Protein AF-A0AAE1ZC87-F1 (afdb_monomer)

Solvent-accessible surface area (backbone atoms only — not comparable to full-atom values): 6128 Å² total; per-residue (Å²): 134,83,78,67,66,85,54,99,59,59,55,63,61,56,45,51,54,54,42,52,54,53,46,54,61,50,59,74,46,58,69,41,21,34,40,33,26,32,67,77,54,45,67,61,46,55,80,63,52,54,74,68,58,43,41,76,61,33,34,78,50,76,45,70,63,60,88,67,92,84,84,75,78,62,90,80,48,70,33,80,43,78,51,72,70,101,42,70,75,54,52,53,41,52,52,58,60,70,76,102

Sequence (100 aa):
MIHVTEGPLNIDLLRESYQDELFNYIDAQPSPKVIYWEKDLLAHVSSVVNNSDLKNHGVMNSFLLQSTSDIYSPSSCKSVIFIISPKVSIVDSVQSFMVR

Nearest PDB structures (foldseek):
  4bx9-assembly1_A  TM=9.075E-01  e=3.836E-05  Homo sapiens
  4bx9-assembly2_B  TM=9.180E-01  e=4.386E-05  Homo sapiens
  4bx8-assembly1_A  TM=9.268E-01  e=6.133E-05  Homo sapiens
  4jc8-assembly2_B  TM=8.752E-01  e=5.602E-04  Thermochaetoides thermophila DSM 1495
  4jc8-assembly3_A  TM=8.743E-01  e=8.957E-04  Thermochaetoides thermophila DSM 1495

Radius of gyration: 15.47 Å; Cα contacts (8 Å, |Δi|>4): 101; chains: 1; bounding box: 39×28×44 Å

InterPro domains:
  IPR036045 Sec1-like superfamily [SSF56815] (11-96)
  IPR043154 Sec1-like, domain 1 [G3DSA:3.40.50.2060] (1-99)

pLDDT: mean 85.2, std 12.84, range [42.03, 97.69]

Structure (mmCIF, N/CA/C/O backbone):
data_AF-A0AAE1ZC87-F1
#
_entry.id   AF-A0AAE1ZC87-F1
#
loop_
_atom_site.group_PDB
_atom_site.id
_atom_site.type_symbol
_atom_site.label_atom_id
_atom_site.label_alt_id
_atom_site.label_comp_id
_atom_site.label_asym_id
_atom_site.label_entity_id
_atom_site.label_seq_id
_atom_site.pdbx_PDB_ins_code
_atom_site.Cartn_x
_atom_site.Cartn_y
_atom_site.Cartn_z
_atom_site.occupancy
_atom_site.B_iso_or_equiv
_atom_site.auth_seq_id
_atom_site.auth_comp_id
_atom_site.auth_asym_id
_atom_site.auth_atom_id
_atom_site.pdbx_PDB_model_num
ATOM 1 N N . MET A 1 1 ? 25.422 -5.922 -5.696 1.00 42.03 1 MET A N 1
ATOM 2 C CA . MET A 1 1 ? 24.589 -4.803 -6.173 1.00 42.03 1 MET A CA 1
ATOM 3 C C . MET A 1 1 ? 24.643 -4.861 -7.689 1.00 42.03 1 MET A C 1
ATOM 5 O O . MET A 1 1 ? 25.702 -4.615 -8.245 1.00 42.03 1 MET A O 1
ATOM 9 N N . ILE A 1 2 ? 23.598 -5.385 -8.331 1.00 44.19 2 ILE A N 1
ATOM 10 C CA . ILE A 1 2 ? 23.578 -5.554 -9.790 1.00 44.19 2 ILE A CA 1
ATOM 11 C C . ILE A 1 2 ? 23.261 -4.177 -10.374 1.00 44.19 2 ILE A C 1
ATOM 13 O O . ILE A 1 2 ? 22.223 -3.606 -10.051 1.00 44.19 2 ILE A O 1
ATOM 17 N N . HIS A 1 3 ? 24.179 -3.629 -11.164 1.00 50.88 3 HIS A N 1
ATOM 18 C CA . HIS A 1 3 ? 23.980 -2.395 -11.915 1.00 50.88 3 HIS A CA 1
ATOM 19 C C . HIS A 1 3 ? 23.025 -2.730 -13.076 1.00 50.88 3 HIS A C 1
ATOM 21 O O . HIS A 1 3 ? 23.447 -3.224 -14.115 1.00 50.88 3 HIS A O 1
ATOM 27 N N . VAL A 1 4 ? 21.710 -2.561 -12.887 1.00 54.56 4 VAL A N 1
ATOM 28 C CA . VAL A 1 4 ? 20.680 -2.895 -13.904 1.00 54.56 4 VAL A CA 1
ATOM 29 C C . VAL A 1 4 ? 20.546 -1.782 -14.966 1.00 54.56 4 VAL A C 1
ATOM 31 O O . VAL A 1 4 ? 19.528 -1.656 -15.633 1.00 54.56 4 VAL A O 1
ATOM 34 N N . THR A 1 5 ? 21.579 -0.957 -15.133 1.00 53.62 5 THR A N 1
ATOM 35 C CA . THR A 1 5 ? 21.604 0.209 -16.033 1.00 53.62 5 THR A CA 1
ATOM 36 C C . THR A 1 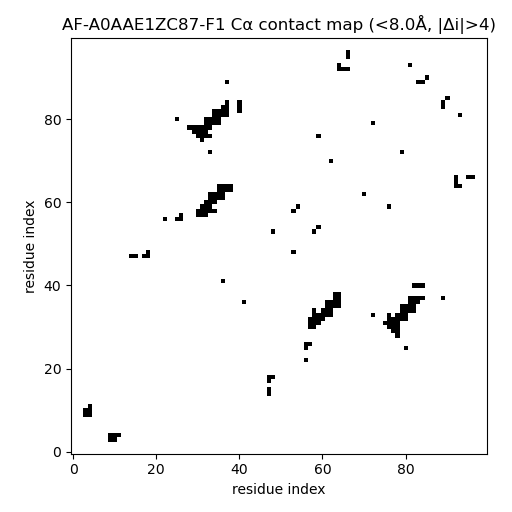5 ? 22.443 -0.000 -17.294 1.00 53.62 5 THR A C 1
ATOM 38 O O . THR A 1 5 ? 22.554 0.913 -18.102 1.00 53.62 5 THR A O 1
ATOM 41 N N . GLU A 1 6 ? 23.014 -1.189 -17.513 1.00 59.91 6 GLU A N 1
ATOM 42 C CA . GLU A 1 6 ? 23.888 -1.443 -18.674 1.00 59.91 6 GLU A CA 1
ATOM 43 C C . GLU A 1 6 ? 23.140 -1.913 -19.945 1.00 59.91 6 GLU A C 1
ATOM 45 O O . GLU A 1 6 ? 23.762 -2.155 -20.977 1.00 59.91 6 GLU A O 1
ATOM 50 N N . GLY A 1 7 ? 21.804 -2.020 -19.907 1.00 69.38 7 GLY A N 1
ATOM 51 C CA . GLY A 1 7 ? 20.961 -2.373 -21.060 1.00 69.38 7 GLY A CA 1
ATOM 52 C C . GLY A 1 7 ? 20.177 -1.184 -21.645 1.00 69.38 7 GLY A C 1
ATOM 53 O O . GLY A 1 7 ? 20.068 -0.142 -21.006 1.00 69.38 7 GLY A O 1
ATOM 54 N N . PRO A 1 8 ? 19.554 -1.327 -22.835 1.00 73.88 8 PRO A N 1
ATOM 55 C CA . PRO A 1 8 ? 18.758 -0.262 -23.467 1.00 73.88 8 PRO A CA 1
ATOM 56 C C . PRO A 1 8 ? 17.469 0.093 -22.702 1.00 73.88 8 PRO A C 1
ATOM 58 O O . PRO A 1 8 ? 16.812 1.080 -23.025 1.00 73.88 8 PRO A O 1
ATOM 61 N N . LEU A 1 9 ? 17.088 -0.718 -21.711 1.00 77.06 9 LEU A N 1
ATOM 62 C CA . LEU A 1 9 ? 15.919 -0.519 -20.867 1.00 77.06 9 LEU A CA 1
ATOM 63 C C . LEU A 1 9 ? 16.369 -0.054 -19.480 1.00 77.06 9 LEU A C 1
ATOM 65 O O . LEU A 1 9 ? 16.964 -0.828 -18.731 1.00 77.06 9 LEU A O 1
ATOM 69 N N . ASN A 1 10 ? 16.050 1.191 -19.128 1.00 81.94 10 ASN A N 1
ATOM 70 C CA . ASN A 1 10 ? 16.305 1.714 -17.792 1.00 81.94 10 ASN A CA 1
ATOM 71 C C . ASN A 1 10 ? 15.179 1.292 -16.831 1.00 81.94 10 ASN A C 1
ATOM 73 O O . ASN A 1 10 ? 14.108 1.896 -16.811 1.00 81.94 10 ASN A O 1
ATOM 77 N N . ILE A 1 11 ? 15.424 0.248 -16.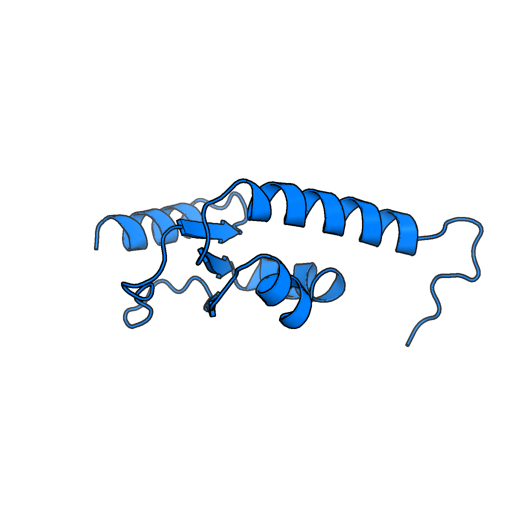037 1.00 83.38 11 ILE A N 1
ATOM 78 C CA . ILE A 1 11 ? 14.479 -0.258 -15.027 1.00 83.38 11 ILE A CA 1
ATOM 79 C C . ILE A 1 11 ? 14.253 0.755 -13.892 1.00 83.38 11 ILE A C 1
ATOM 81 O O . ILE A 1 11 ? 13.207 0.705 -13.242 1.00 83.38 11 ILE A O 1
ATOM 85 N N . ASP A 1 12 ? 15.173 1.698 -13.667 1.00 84.94 12 ASP A N 1
ATOM 86 C CA . ASP A 1 12 ? 14.995 2.713 -12.627 1.00 84.94 12 ASP A CA 1
ATOM 87 C C . ASP A 1 12 ? 13.824 3.654 -12.953 1.00 84.94 12 ASP A C 1
ATOM 89 O O . ASP A 1 12 ? 13.060 3.973 -12.051 1.00 84.94 12 ASP A O 1
ATOM 93 N N . LEU A 1 13 ? 13.563 3.954 -14.235 1.00 87.44 13 LEU A N 1
ATOM 94 C CA . LEU A 1 13 ? 12.374 4.725 -14.645 1.00 87.44 13 LEU A CA 1
ATOM 95 C C . LEU A 1 13 ? 11.063 4.021 -14.268 1.00 87.44 13 LEU A C 1
ATOM 97 O O . LEU A 1 13 ? 10.080 4.660 -13.901 1.00 87.44 13 LEU A O 1
ATOM 101 N N . LEU A 1 14 ? 11.037 2.688 -14.360 1.00 86.69 14 LEU A N 1
ATOM 102 C CA . LEU A 1 14 ? 9.871 1.901 -13.968 1.00 86.69 14 LEU A CA 1
ATOM 103 C C . LEU A 1 14 ? 9.6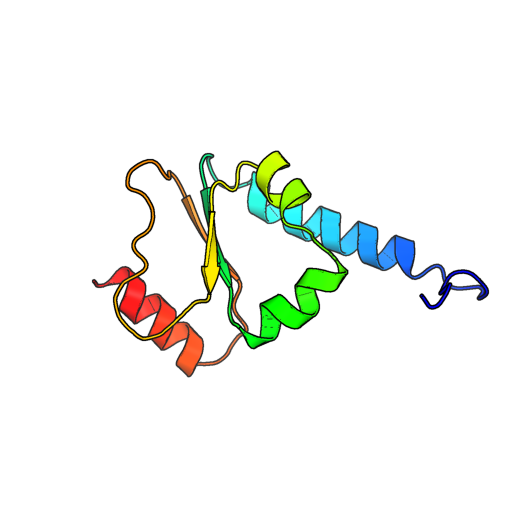92 1.916 -12.447 1.00 86.69 14 LEU A C 1
ATOM 105 O O . LEU A 1 14 ? 8.569 2.040 -11.962 1.00 86.69 14 LEU A O 1
ATOM 109 N N . ARG A 1 15 ? 10.796 1.804 -11.696 1.00 87.12 15 ARG A N 1
ATOM 110 C CA . ARG A 1 15 ? 10.779 1.903 -10.232 1.00 87.12 15 ARG A CA 1
ATOM 111 C C . ARG A 1 15 ? 10.257 3.268 -9.786 1.00 87.12 15 ARG A C 1
ATOM 113 O O . ARG A 1 15 ? 9.357 3.298 -8.955 1.00 87.12 15 ARG A O 1
ATOM 120 N N . GLU A 1 16 ? 10.786 4.350 -10.355 1.00 90.19 16 GLU A N 1
ATOM 121 C CA . GLU A 1 16 ? 10.377 5.731 -10.066 1.00 90.19 16 GLU A CA 1
ATOM 122 C C . GLU A 1 16 ? 8.885 5.933 -10.356 1.00 90.19 16 GLU A C 1
ATOM 124 O O . GLU A 1 16 ? 8.147 6.376 -9.482 1.00 90.19 16 GLU A O 1
ATOM 129 N N . SER A 1 17 ? 8.400 5.488 -11.521 1.00 91.38 17 SER A N 1
ATOM 130 C CA . SER A 1 17 ? 6.980 5.607 -11.876 1.00 91.38 17 SER A CA 1
ATOM 131 C C . SER A 1 17 ? 6.045 4.918 -10.874 1.00 91.38 17 SER A C 1
ATOM 133 O O . SER A 1 17 ? 5.012 5.485 -10.520 1.00 91.38 17 SER A O 1
ATOM 135 N N . TYR A 1 18 ? 6.368 3.700 -10.421 1.00 90.06 18 TYR A N 1
ATOM 136 C CA . TYR A 1 18 ? 5.540 2.992 -9.433 1.00 90.06 18 TYR A CA 1
ATOM 137 C C . TYR A 1 18 ? 5.678 3.568 -8.025 1.00 90.06 18 TYR A C 1
ATOM 139 O O . TYR A 1 18 ? 4.729 3.526 -7.241 1.00 90.06 18 TYR A O 1
ATOM 147 N N . GLN A 1 19 ? 6.857 4.089 -7.689 1.00 92.75 19 GLN A N 1
ATOM 148 C CA . GLN A 1 19 ? 7.089 4.773 -6.426 1.00 92.75 19 GLN A CA 1
ATOM 149 C C . GLN A 1 19 ? 6.230 6.041 -6.336 1.00 92.75 19 GLN A C 1
ATOM 151 O O . GLN A 1 19 ? 5.519 6.221 -5.345 1.00 92.75 19 GLN A O 1
ATOM 156 N N . ASP A 1 20 ? 6.223 6.856 -7.390 1.00 94.19 20 ASP A N 1
ATOM 157 C CA . ASP A 1 20 ? 5.399 8.061 -7.483 1.00 94.19 20 ASP A CA 1
ATOM 158 C C . ASP A 1 20 ? 3.906 7.730 -7.401 1.00 94.19 20 ASP A C 1
ATOM 160 O O . ASP A 1 20 ? 3.159 8.366 -6.657 1.00 94.19 20 ASP A O 1
ATOM 164 N N . GLU A 1 21 ? 3.452 6.700 -8.120 1.00 94.31 21 GLU A N 1
ATOM 165 C CA . GLU A 1 21 ? 2.061 6.245 -8.062 1.00 94.31 21 GLU A CA 1
ATOM 166 C C . GLU A 1 21 ? 1.654 5.820 -6.641 1.00 94.31 21 GLU A C 1
ATOM 168 O O . GLU A 1 21 ? 0.614 6.253 -6.134 1.00 94.31 21 GLU A O 1
ATOM 173 N N . LEU A 1 22 ? 2.491 5.032 -5.959 1.00 93.31 22 LEU A N 1
ATOM 174 C CA . LEU A 1 22 ? 2.237 4.619 -4.580 1.00 93.31 22 LEU A CA 1
ATOM 175 C C . LEU A 1 22 ? 2.140 5.825 -3.638 1.00 93.31 22 LEU A C 1
ATOM 177 O O . LEU A 1 22 ? 1.224 5.889 -2.813 1.00 93.31 22 LEU A O 1
ATOM 181 N N . PHE A 1 23 ? 3.055 6.788 -3.753 1.00 95.62 23 PHE A N 1
ATOM 182 C CA . PHE A 1 23 ? 3.029 7.970 -2.898 1.00 95.62 23 PHE A CA 1
ATOM 183 C C . PHE A 1 23 ? 1.856 8.894 -3.195 1.00 95.62 23 PHE A C 1
ATOM 185 O O . PHE A 1 23 ? 1.266 9.407 -2.248 1.00 95.62 23 PHE A O 1
ATOM 192 N N . ASN A 1 24 ? 1.418 9.009 -4.448 1.00 96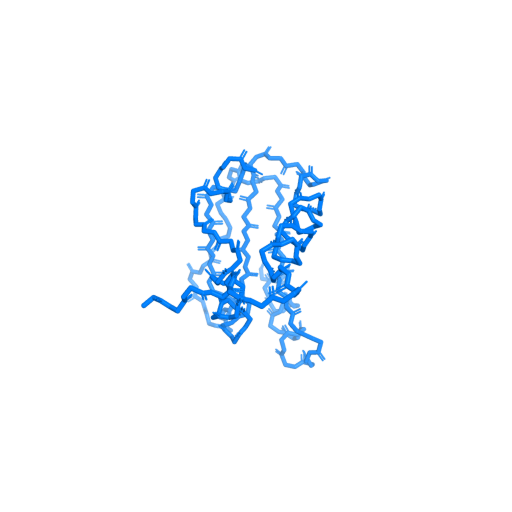.81 24 ASN A N 1
ATOM 193 C CA . ASN A 1 24 ? 0.196 9.737 -4.786 1.00 96.81 24 ASN A CA 1
ATOM 194 C C . ASN A 1 24 ? -1.032 9.161 -4.055 1.00 96.81 24 ASN A C 1
ATOM 196 O O . ASN A 1 24 ? -1.849 9.916 -3.521 1.00 96.81 24 ASN A O 1
ATOM 200 N N . TYR A 1 25 ? -1.150 7.831 -3.958 1.00 96.12 25 TYR A N 1
ATOM 201 C CA . TYR A 1 25 ? -2.220 7.198 -3.178 1.00 96.12 25 TYR A CA 1
ATOM 202 C C . TYR A 1 25 ? -2.080 7.428 -1.671 1.00 96.12 25 TYR A C 1
ATOM 204 O O . TYR A 1 25 ? -3.081 7.654 -0.984 1.00 96.12 25 TYR A O 1
ATOM 212 N N . ILE A 1 26 ? -0.852 7.384 -1.146 1.00 95.81 26 ILE A N 1
ATOM 213 C CA . ILE A 1 26 ? -0.580 7.633 0.273 1.00 95.81 26 ILE A CA 1
ATOM 214 C C . ILE A 1 26 ? -0.900 9.091 0.631 1.00 95.81 26 ILE A C 1
ATOM 216 O O . ILE A 1 26 ? -1.557 9.337 1.646 1.00 95.81 26 ILE A O 1
ATOM 220 N N . ASP A 1 27 ? -0.483 10.055 -0.186 1.00 97.00 27 ASP A N 1
ATOM 221 C CA . ASP A 1 27 ? -0.644 11.495 0.046 1.00 97.00 27 ASP A CA 1
ATOM 222 C C . ASP A 1 27 ? -2.087 11.976 -0.083 1.00 97.00 27 ASP A C 1
ATOM 224 O O . ASP A 1 27 ? -2.467 12.938 0.584 1.00 97.00 27 ASP A O 1
ATOM 228 N N . ALA A 1 28 ? -2.926 11.251 -0.825 1.00 97.69 28 ALA A N 1
ATOM 229 C CA . ALA A 1 28 ? -4.365 11.495 -0.864 1.00 97.69 28 ALA A CA 1
ATOM 230 C C . ALA A 1 28 ? -5.056 11.313 0.506 1.00 97.69 28 ALA A C 1
ATOM 232 O O . ALA A 1 28 ? -6.172 11.798 0.699 1.00 97.69 28 ALA A O 1
ATOM 233 N N . GLN A 1 29 ? -4.417 10.627 1.464 1.00 97.38 29 GLN A N 1
ATOM 234 C CA . GLN A 1 29 ? -4.972 10.384 2.798 1.00 97.38 29 GLN A CA 1
ATOM 235 C C . GLN A 1 29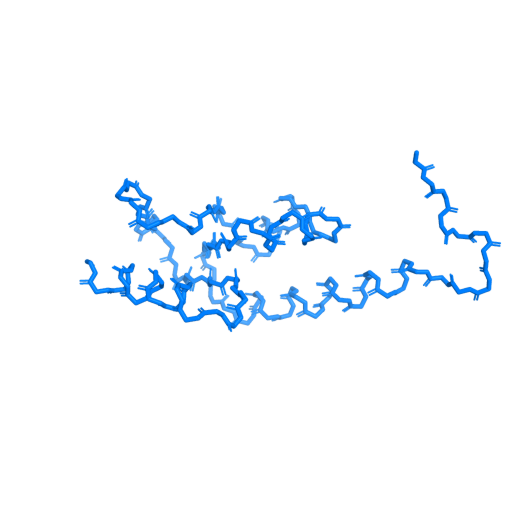 ? -4.443 11.383 3.848 1.00 97.38 29 GLN A C 1
ATOM 237 O O . GLN A 1 29 ? -3.249 11.702 3.853 1.00 97.38 29 GLN A O 1
ATOM 242 N N . PRO A 1 30 ? -5.273 11.845 4.805 1.00 96.56 30 PRO A N 1
ATOM 243 C CA . PRO A 1 30 ? -4.848 12.765 5.863 1.00 96.56 30 PRO A CA 1
ATOM 244 C C . PRO A 1 30 ? -3.680 12.260 6.728 1.00 96.56 30 PRO A C 1
ATOM 246 O O . PRO A 1 30 ? -3.666 11.110 7.169 1.00 96.56 30 PRO A O 1
ATOM 249 N N . SER A 1 31 ? -2.742 13.153 7.055 1.00 95.69 31 SER A N 1
ATOM 250 C CA . SER A 1 31 ? -1.632 12.902 7.993 1.00 95.69 31 SER A CA 1
ATOM 251 C C . SER A 1 31 ? -1.962 13.334 9.438 1.00 95.69 31 SER A C 1
ATOM 253 O O . SER A 1 31 ? -2.686 14.323 9.629 1.00 95.69 31 SER A O 1
ATOM 255 N N . PRO A 1 32 ? -1.379 12.688 10.471 1.00 96.00 32 PRO A N 1
ATOM 256 C CA . PRO A 1 32 ? -0.459 11.546 10.394 1.00 96.00 32 PRO A CA 1
ATOM 257 C C . PRO A 1 32 ? -1.184 10.235 10.077 1.00 96.00 32 PRO A C 1
ATOM 259 O O . PRO A 1 32 ? -2.327 10.034 10.485 1.00 96.00 32 PRO A O 1
ATOM 262 N N . LYS A 1 33 ? -0.515 9.348 9.343 1.00 95.88 33 LYS A N 1
ATOM 263 C CA . LYS A 1 33 ? -1.100 8.098 8.841 1.00 95.88 33 LYS A CA 1
ATOM 264 C C . LYS A 1 33 ? -0.282 6.879 9.256 1.00 95.88 33 LYS A C 1
ATOM 266 O O . LYS A 1 33 ? 0.909 6.988 9.549 1.00 95.88 33 LYS A O 1
ATOM 271 N N . VAL A 1 34 ? -0.929 5.723 9.286 1.00 95.19 34 VAL A N 1
ATOM 272 C CA . VAL A 1 34 ? -0.306 4.429 9.581 1.00 95.19 34 VAL A CA 1
ATOM 273 C C . VAL A 1 34 ? -0.555 3.464 8.438 1.00 95.19 34 VAL A C 1
ATOM 275 O O . VAL A 1 34 ? -1.633 3.476 7.848 1.00 95.19 34 VAL A O 1
ATOM 278 N N . ILE A 1 35 ? 0.438 2.623 8.140 1.00 94.50 35 ILE A N 1
ATOM 279 C CA . ILE A 1 35 ? 0.326 1.592 7.106 1.00 94.50 35 ILE A CA 1
ATOM 280 C C . ILE A 1 35 ? 0.407 0.197 7.724 1.00 94.50 35 ILE A C 1
ATOM 282 O O . ILE A 1 35 ? 1.336 -0.101 8.474 1.00 94.50 35 ILE A O 1
ATOM 286 N N . TYR A 1 36 ? -0.524 -0.674 7.346 1.00 93.56 36 TYR A N 1
ATOM 287 C CA . TYR A 1 36 ? -0.464 -2.110 7.592 1.00 93.56 36 TYR A CA 1
ATOM 288 C C . TYR A 1 36 ? -0.158 -2.843 6.289 1.00 93.56 36 TYR A C 1
ATOM 290 O O . TYR A 1 36 ? -0.872 -2.703 5.296 1.00 93.56 36 TYR A O 1
ATOM 298 N N . TRP A 1 37 ? 0.902 -3.642 6.308 1.00 92.75 37 TRP A N 1
ATOM 299 C CA . TRP A 1 37 ? 1.398 -4.378 5.154 1.00 92.75 37 TRP A CA 1
ATOM 300 C C . TRP A 1 37 ? 1.069 -5.858 5.271 1.00 92.75 37 TRP A C 1
ATOM 302 O O . TRP A 1 37 ? 1.392 -6.490 6.279 1.00 92.75 37 TRP A O 1
ATOM 312 N N . GLU A 1 38 ? 0.532 -6.459 4.216 1.00 91.69 38 GLU A N 1
ATOM 313 C CA . GLU A 1 38 ? 0.656 -7.906 4.071 1.00 91.69 38 GLU A CA 1
ATOM 314 C C . GLU A 1 38 ? 2.142 -8.295 4.013 1.00 91.69 38 GLU A C 1
ATOM 316 O O . GLU A 1 38 ? 2.937 -7.695 3.286 1.00 91.69 38 GLU A O 1
ATOM 321 N N . LYS A 1 39 ? 2.508 -9.337 4.765 1.00 88.31 39 LYS A N 1
ATOM 322 C CA . LYS A 1 39 ? 3.891 -9.813 4.891 1.00 88.31 39 LYS A CA 1
ATOM 323 C C . LYS A 1 39 ? 4.553 -10.110 3.544 1.00 88.31 39 LYS A C 1
ATOM 325 O O . LYS A 1 39 ? 5.683 -9.679 3.325 1.00 88.31 39 LYS A O 1
ATOM 330 N N . ASP A 1 40 ? 3.853 -10.821 2.663 1.00 87.69 40 ASP A N 1
ATOM 331 C CA . ASP A 1 40 ? 4.395 -11.220 1.362 1.00 87.69 40 ASP A CA 1
ATOM 332 C C . ASP A 1 40 ? 4.625 -9.994 0.463 1.00 87.69 40 ASP A C 1
ATOM 334 O O . ASP A 1 40 ? 5.647 -9.902 -0.210 1.00 87.69 40 ASP A O 1
ATOM 338 N N . LEU A 1 41 ? 3.727 -9.002 0.509 1.00 87.94 41 LEU A N 1
ATOM 339 C CA . LEU A 1 41 ? 3.856 -7.773 -0.279 1.00 87.94 41 LEU A CA 1
ATOM 340 C C . LEU A 1 41 ? 4.978 -6.865 0.211 1.00 87.94 41 LEU A C 1
ATOM 342 O O . LEU A 1 41 ? 5.702 -6.314 -0.617 1.00 87.94 41 LEU A O 1
ATOM 346 N N . LEU A 1 42 ? 5.155 -6.720 1.528 1.00 88.88 42 LEU A N 1
ATOM 347 C CA . LEU A 1 42 ? 6.213 -5.870 2.079 1.00 88.88 42 LEU A CA 1
ATOM 348 C C . LEU A 1 42 ? 7.592 -6.268 1.542 1.00 88.88 42 LEU A C 1
ATOM 350 O O . LEU A 1 42 ? 8.394 -5.400 1.200 1.00 88.88 42 LEU A O 1
ATOM 354 N N . ALA A 1 43 ? 7.856 -7.574 1.428 1.00 83.75 43 ALA A N 1
ATOM 355 C CA . ALA A 1 43 ? 9.116 -8.080 0.892 1.00 83.75 43 ALA A CA 1
ATOM 356 C C . ALA A 1 43 ? 9.378 -7.562 -0.533 1.00 83.75 43 ALA A C 1
ATOM 358 O O . ALA A 1 43 ? 10.488 -7.125 -0.831 1.00 83.75 43 ALA A O 1
ATOM 359 N N . HIS A 1 44 ? 8.353 -7.526 -1.385 1.00 84.06 44 HIS A N 1
ATOM 360 C CA . HIS A 1 44 ? 8.462 -7.014 -2.751 1.00 84.06 44 HIS A CA 1
ATOM 361 C C . HIS A 1 44 ? 8.567 -5.483 -2.800 1.00 84.06 44 HIS A C 1
ATOM 363 O O . HIS A 1 44 ? 9.450 -4.945 -3.474 1.00 84.06 44 HIS A O 1
ATOM 369 N N . VAL A 1 45 ? 7.721 -4.776 -2.044 1.00 84.75 45 VAL A N 1
ATOM 370 C CA . VAL A 1 45 ? 7.657 -3.303 -2.050 1.00 84.75 45 VAL A CA 1
ATOM 371 C C . VAL A 1 45 ? 8.898 -2.665 -1.421 1.00 84.75 45 VAL A C 1
ATOM 373 O O . VAL A 1 45 ? 9.292 -1.575 -1.823 1.00 84.75 45 VAL A O 1
ATOM 376 N N . SER A 1 46 ? 9.585 -3.361 -0.511 1.00 83.44 46 SER A N 1
ATOM 377 C CA . SER A 1 46 ? 10.825 -2.870 0.114 1.00 83.44 46 SER A CA 1
ATOM 378 C C . SER A 1 46 ? 11.966 -2.573 -0.872 1.00 83.44 46 SER A C 1
ATOM 380 O O . SER A 1 46 ? 12.890 -1.835 -0.540 1.00 83.44 46 SER A O 1
ATOM 382 N N . SER A 1 47 ? 11.899 -3.119 -2.092 1.00 79.06 47 SER A N 1
ATOM 383 C CA . SER A 1 47 ? 12.848 -2.821 -3.175 1.00 79.06 47 SER A CA 1
ATOM 384 C C . SER A 1 47 ? 12.561 -1.502 -3.909 1.00 79.06 47 SER A C 1
ATOM 386 O O . SER A 1 47 ? 13.404 -1.027 -4.671 1.00 79.06 47 SER A O 1
ATOM 388 N N . VAL A 1 48 ? 11.374 -0.930 -3.687 1.00 80.62 48 VAL A N 1
ATOM 389 C CA . VAL A 1 48 ? 10.868 0.290 -4.331 1.00 80.62 48 VAL A CA 1
ATOM 390 C C . VAL A 1 48 ? 10.785 1.439 -3.329 1.00 80.62 48 VAL A C 1
ATOM 392 O O . VAL A 1 48 ? 11.119 2.563 -3.676 1.00 80.62 48 VAL A O 1
ATOM 395 N N . VAL A 1 49 ? 10.379 1.164 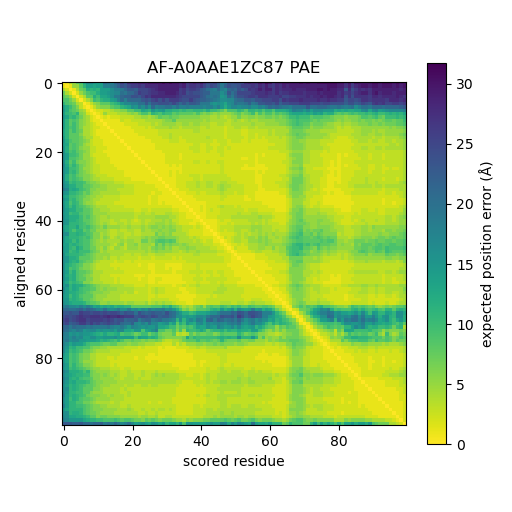-2.086 1.00 84.81 49 VAL A N 1
ATOM 396 C CA . VAL A 1 49 ? 10.144 2.188 -1.059 1.00 84.81 49 VAL A CA 1
ATOM 397 C C . VAL A 1 49 ? 10.838 1.837 0.247 1.00 84.81 49 VAL A C 1
ATOM 399 O O . VAL A 1 49 ? 10.771 0.702 0.723 1.00 84.81 49 VAL A O 1
ATOM 402 N N . ASN A 1 50 ? 11.465 2.839 0.863 1.00 86.25 50 ASN A N 1
ATOM 403 C CA . ASN A 1 50 ? 12.100 2.708 2.167 1.00 86.25 50 ASN A CA 1
ATOM 404 C C . ASN A 1 50 ? 11.309 3.445 3.273 1.00 86.25 50 ASN A C 1
ATOM 406 O O . ASN A 1 50 ? 10.405 4.243 3.026 1.00 86.25 50 ASN A O 1
ATOM 410 N N . ASN A 1 51 ? 11.656 3.182 4.538 1.00 85.88 51 ASN A N 1
ATOM 411 C CA . ASN A 1 51 ? 10.970 3.796 5.682 1.00 85.88 51 ASN A CA 1
ATOM 412 C C . ASN A 1 51 ? 11.170 5.319 5.790 1.00 85.88 51 ASN A C 1
ATOM 414 O O . ASN A 1 51 ? 10.324 5.985 6.385 1.00 85.88 51 ASN A O 1
ATOM 418 N N . SER A 1 52 ? 12.275 5.879 5.284 1.00 89.88 52 SER A N 1
ATOM 419 C CA . SER A 1 52 ? 12.475 7.338 5.269 1.00 89.88 52 SER A CA 1
ATOM 420 C C . SER A 1 52 ? 11.515 8.021 4.306 1.00 89.88 52 SER A C 1
ATOM 422 O O . SER A 1 52 ? 10.922 9.028 4.684 1.00 89.88 52 SER A O 1
ATOM 424 N N . ASP A 1 53 ? 11.295 7.443 3.127 1.00 91.94 53 ASP A N 1
ATOM 425 C CA . ASP A 1 53 ? 10.354 7.985 2.151 1.00 91.94 53 ASP A CA 1
ATOM 426 C C . ASP A 1 53 ? 8.947 8.018 2.761 1.00 91.94 53 ASP A C 1
ATOM 428 O O . ASP A 1 53 ? 8.321 9.069 2.834 1.00 91.94 53 ASP A O 1
ATOM 432 N N . LEU A 1 54 ? 8.491 6.904 3.347 1.00 93.88 54 LEU A N 1
ATOM 433 C CA . LEU A 1 54 ? 7.181 6.827 4.009 1.00 93.88 54 LEU A CA 1
ATOM 434 C C . LEU A 1 54 ? 6.989 7.920 5.075 1.00 93.88 54 LEU A C 1
ATOM 436 O O . LEU A 1 54 ? 5.922 8.534 5.150 1.00 93.88 54 LEU A O 1
ATOM 440 N N . LYS A 1 55 ? 8.022 8.206 5.877 1.00 94.62 55 LYS A N 1
ATOM 441 C CA . LYS A 1 55 ? 7.975 9.288 6.874 1.00 94.62 55 LYS A CA 1
ATOM 442 C C . LYS A 1 55 ? 7.806 10.664 6.233 1.00 94.62 55 LYS A C 1
ATOM 444 O O . LYS A 1 55 ? 7.048 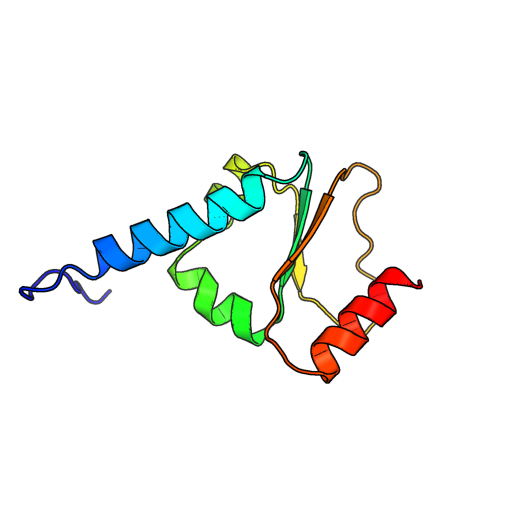11.473 6.767 1.00 94.62 55 LYS A O 1
ATOM 449 N N . ASN A 1 56 ? 8.453 10.916 5.094 1.00 95.56 56 ASN A N 1
ATOM 450 C CA . ASN A 1 56 ? 8.296 12.165 4.342 1.00 95.56 56 ASN A CA 1
ATOM 451 C C . ASN A 1 56 ? 6.853 12.347 3.834 1.00 95.56 56 ASN A C 1
ATOM 453 O O . ASN A 1 56 ? 6.359 13.470 3.805 1.00 95.56 56 ASN A O 1
ATOM 457 N N . HIS A 1 57 ? 6.147 11.246 3.561 1.00 96.25 57 HIS A N 1
ATOM 458 C CA . HIS A 1 57 ? 4.727 11.212 3.171 1.00 96.25 57 HIS A CA 1
ATOM 459 C C . HIS A 1 57 ? 3.748 11.150 4.370 1.00 96.25 57 HIS A C 1
ATOM 461 O O . HIS A 1 57 ? 2.562 10.822 4.245 1.00 96.25 57 HIS A O 1
ATOM 467 N N . GLY A 1 58 ? 4.228 11.480 5.576 1.00 95.75 58 GLY A N 1
ATOM 468 C CA . GLY A 1 58 ? 3.416 11.605 6.790 1.00 95.75 58 GLY A CA 1
ATOM 469 C C . GLY A 1 58 ? 3.058 10.284 7.473 1.00 95.75 58 GLY A C 1
ATOM 470 O O . GLY A 1 58 ? 2.210 10.279 8.375 1.00 95.75 58 GLY A O 1
ATOM 471 N N . VAL A 1 59 ? 3.684 9.173 7.069 1.00 95.50 59 VAL A N 1
ATOM 472 C CA . VAL A 1 59 ? 3.517 7.865 7.712 1.00 95.50 59 VAL A CA 1
ATOM 473 C C . VAL A 1 59 ? 4.316 7.841 9.013 1.00 95.50 59 VAL A C 1
ATOM 475 O O . VAL A 1 59 ? 5.545 7.870 9.006 1.00 95.50 59 VAL A O 1
ATOM 478 N N . MET A 1 60 ? 3.624 7.773 10.149 1.00 94.00 60 MET A N 1
ATOM 479 C CA . MET A 1 60 ? 4.280 7.758 11.461 1.00 94.00 60 MET A CA 1
ATOM 480 C C . MET A 1 60 ? 4.818 6.371 11.831 1.00 94.00 60 MET A C 1
ATOM 482 O O . MET A 1 60 ? 5.914 6.247 12.378 1.00 94.00 60 MET A O 1
ATOM 486 N N . ASN A 1 61 ? 4.054 5.326 11.504 1.00 90.25 61 ASN A N 1
ATOM 487 C CA . ASN A 1 61 ? 4.372 3.939 11.805 1.00 90.25 61 ASN A CA 1
ATOM 488 C C . ASN A 1 61 ? 3.892 3.028 10.673 1.00 90.25 61 ASN A C 1
ATOM 490 O O . ASN A 1 61 ? 2.867 3.282 10.035 1.00 90.25 61 ASN A O 1
ATOM 494 N N . SER A 1 62 ? 4.630 1.944 10.466 1.00 90.69 62 SER A N 1
ATOM 495 C CA . SER A 1 62 ? 4.266 0.851 9.579 1.00 90.69 62 SER A CA 1
ATOM 496 C C . SER A 1 62 ? 4.297 -0.466 10.350 1.00 90.69 62 SER A C 1
ATOM 498 O O . SER A 1 62 ? 5.170 -0.688 11.191 1.00 90.69 62 SER A O 1
ATOM 500 N N . PHE A 1 63 ? 3.330 -1.335 10.078 1.00 89.88 63 PHE A N 1
ATOM 501 C CA . PHE A 1 63 ? 3.152 -2.603 10.777 1.00 89.88 63 PHE A CA 1
ATOM 502 C C . PHE A 1 63 ? 2.885 -3.733 9.790 1.00 89.88 63 PHE A C 1
ATOM 504 O O . PHE A 1 63 ? 2.410 -3.505 8.681 1.00 89.88 63 PHE A O 1
ATOM 511 N N . LEU A 1 64 ? 3.153 -4.969 10.200 1.00 89.75 64 LEU A N 1
ATOM 512 C CA . LEU A 1 64 ? 2.668 -6.136 9.471 1.00 89.75 64 LEU A CA 1
ATOM 513 C C . LEU A 1 64 ? 1.211 -6.402 9.850 1.00 89.75 64 LEU A C 1
ATOM 515 O O . LEU A 1 64 ? 0.864 -6.393 11.030 1.00 89.75 64 LEU A O 1
ATOM 519 N N . LEU A 1 65 ? 0.376 -6.684 8.855 1.00 88.00 65 LEU A N 1
ATOM 520 C CA . LEU A 1 65 ? -0.979 -7.169 9.055 1.00 88.00 65 LEU A CA 1
ATOM 521 C C . LEU A 1 65 ? -0.897 -8.595 9.608 1.00 88.00 65 LEU A C 1
ATOM 523 O O . LEU A 1 65 ? -0.577 -9.543 8.891 1.00 88.00 65 LEU A O 1
ATOM 527 N N . GLN A 1 66 ? -1.138 -8.731 10.908 1.00 75.75 66 GLN A N 1
ATOM 528 C CA . GLN A 1 66 ? -1.186 -10.012 11.605 1.00 75.75 66 GLN A CA 1
ATOM 529 C C . GLN A 1 66 ? -2.604 -10.264 12.117 1.00 75.75 66 GLN A C 1
ATOM 531 O O . GLN A 1 66 ? -3.302 -9.345 12.538 1.00 75.75 66 GLN A O 1
ATOM 536 N N . SER A 1 67 ? -3.028 -11.529 12.087 1.00 61.50 67 SER A N 1
ATOM 537 C CA . SER A 1 67 ? -4.347 -11.949 12.579 1.00 61.50 67 SER A CA 1
ATOM 538 C C . SER A 1 67 ? -4.485 -11.771 14.102 1.00 61.50 67 SER A C 1
ATOM 540 O O . SER A 1 67 ? -5.582 -11.530 14.615 1.00 61.50 67 SER A O 1
ATOM 542 N N . THR A 1 68 ? -3.374 -11.831 14.841 1.00 55.28 68 THR A N 1
ATOM 543 C CA . THR A 1 68 ? -3.355 -11.867 16.308 1.00 55.28 68 THR A CA 1
ATOM 544 C C . THR A 1 68 ? -3.043 -10.518 16.957 1.00 55.28 68 THR A C 1
ATOM 546 O O . THR A 1 68 ? -2.273 -9.714 16.442 1.00 55.28 68 THR A O 1
ATOM 549 N N . SER A 1 69 ? -3.716 -10.316 18.089 1.00 54.31 69 SER A N 1
ATOM 550 C CA . SER A 1 69 ? -3.707 -9.202 19.042 1.00 54.31 69 SER A CA 1
ATOM 551 C C . SER A 1 69 ? -2.333 -8.585 19.301 1.00 54.31 69 SER A C 1
ATOM 553 O O . SER A 1 69 ? -1.397 -9.329 19.562 1.00 54.31 69 SER A O 1
ATOM 555 N N . ASP A 1 70 ? -2.271 -7.246 19.227 1.00 54.38 70 ASP A N 1
ATOM 556 C CA . ASP A 1 70 ? -1.407 -6.317 20.000 1.00 54.38 70 ASP A CA 1
ATOM 557 C C . ASP A 1 70 ? -1.017 -5.052 19.207 1.00 54.38 70 ASP A C 1
ATOM 559 O O . ASP A 1 70 ? -0.442 -4.118 19.763 1.00 54.38 70 ASP A O 1
ATOM 563 N N . ILE A 1 71 ? -1.380 -4.953 17.922 1.00 63.22 71 ILE A N 1
ATOM 564 C CA . ILE A 1 71 ? -1.025 -3.798 17.08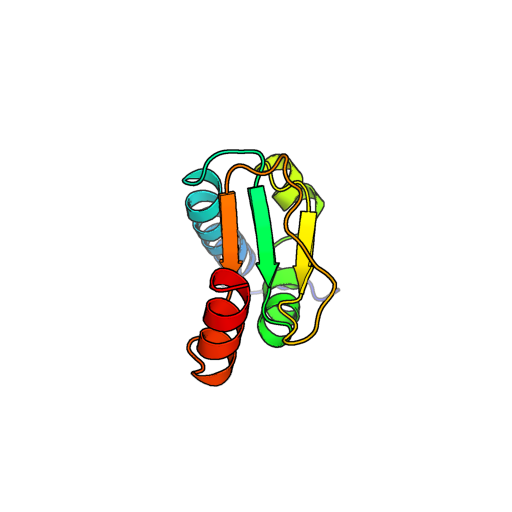0 1.00 63.22 71 ILE A CA 1
ATOM 565 C C . ILE A 1 71 ? -2.229 -2.869 16.879 1.00 63.22 71 ILE A C 1
ATOM 567 O O . ILE A 1 71 ? -2.895 -2.903 15.843 1.00 63.22 71 ILE A O 1
ATOM 571 N N . TYR A 1 72 ? -2.500 -2.011 17.861 1.00 70.38 72 TYR A N 1
ATOM 572 C CA . TYR A 1 72 ? -3.451 -0.909 17.693 1.00 70.38 72 TYR A CA 1
ATOM 573 C C . TYR A 1 72 ? -2.836 0.210 16.857 1.00 70.38 72 TYR A C 1
ATOM 575 O O . TYR A 1 72 ? -1.652 0.532 16.993 1.00 70.38 72 TYR A O 1
ATOM 583 N N . SER A 1 73 ? -3.655 0.844 16.018 1.00 76.69 73 SER A N 1
ATOM 584 C CA . SER A 1 73 ? -3.252 2.115 15.426 1.00 76.69 73 SER A CA 1
ATOM 585 C C . SER A 1 73 ? -3.110 3.153 16.545 1.00 76.69 73 SER A C 1
ATOM 587 O O . SER A 1 73 ? -3.987 3.227 17.411 1.00 76.69 73 SER A O 1
ATOM 589 N N . PRO A 1 74 ? -2.030 3.954 16.570 1.00 79.88 74 PRO A N 1
ATOM 590 C CA . PRO A 1 74 ? -1.885 5.038 17.529 1.00 79.88 74 PRO A CA 1
ATOM 591 C C . PRO A 1 74 ? -3.114 5.948 17.483 1.00 79.88 74 PRO A C 1
ATOM 593 O O . PRO A 1 74 ? -3.550 6.344 16.402 1.00 79.88 74 PRO A O 1
ATOM 596 N N . SER A 1 75 ? -3.645 6.334 18.643 1.00 79.06 75 SER A N 1
ATOM 597 C CA . SER A 1 75 ? -4.824 7.212 18.740 1.00 79.06 75 SER A CA 1
ATOM 598 C C . SER A 1 75 ? -4.623 8.593 18.103 1.00 79.06 75 SER A C 1
ATOM 600 O O . SER A 1 75 ? -5.586 9.314 17.864 1.00 79.06 75 SER A O 1
ATOM 602 N N . SER A 1 76 ? -3.375 8.968 17.819 1.00 86.88 76 SER A N 1
ATOM 603 C CA . SER A 1 76 ? -3.000 10.207 17.143 1.00 86.88 76 SER A CA 1
ATOM 604 C C . SER A 1 76 ? -3.067 10.136 15.613 1.00 86.88 76 SER A C 1
ATOM 606 O O . SER A 1 76 ? -2.934 11.180 14.972 1.00 86.88 76 SER A O 1
ATOM 608 N N . CYS A 1 77 ? -3.252 8.953 15.013 1.00 90.81 77 CYS A N 1
ATOM 609 C CA . CYS A 1 77 ? -3.359 8.820 13.561 1.00 90.81 77 CYS A CA 1
ATOM 610 C C . CYS A 1 77 ? -4.728 9.297 13.046 1.00 90.81 77 CYS A C 1
ATOM 612 O O . CYS A 1 77 ? -5.753 9.132 13.703 1.00 90.81 77 CYS A O 1
ATOM 614 N N . LYS A 1 78 ? -4.743 9.906 11.857 1.00 94.62 78 LYS A N 1
ATOM 615 C CA . LYS A 1 78 ? -5.966 10.323 11.151 1.00 94.62 78 LYS A CA 1
ATOM 616 C C . LYS A 1 78 ? -6.394 9.338 10.071 1.00 94.62 78 LYS A C 1
ATOM 618 O O . LYS A 1 78 ? -7.563 9.330 9.704 1.00 94.62 78 LYS A O 1
ATOM 623 N N . SER A 1 79 ? -5.455 8.538 9.567 1.00 95.44 79 SER A N 1
ATOM 624 C CA . SER A 1 79 ? -5.702 7.580 8.489 1.00 95.44 79 SER A CA 1
ATOM 625 C C . SER A 1 79 ? -4.984 6.264 8.749 1.00 95.44 79 SER A C 1
ATOM 627 O O . SER A 1 79 ? -3.820 6.253 9.162 1.00 95.44 79 SER A O 1
ATOM 629 N N . VAL A 1 80 ? -5.664 5.165 8.431 1.00 94.19 80 VAL A N 1
ATOM 630 C CA . VAL A 1 80 ? -5.111 3.808 8.422 1.00 94.19 80 VAL A CA 1
ATOM 631 C C . VAL A 1 80 ? -5.178 3.289 6.992 1.00 94.19 80 VAL A C 1
ATOM 633 O O . VAL A 1 80 ? -6.244 3.283 6.383 1.00 94.19 80 VAL A O 1
ATOM 636 N N . ILE A 1 81 ? -4.036 2.883 6.447 1.00 95.25 81 ILE A N 1
ATOM 637 C CA . ILE A 1 81 ? -3.895 2.404 5.071 1.00 95.25 81 ILE A CA 1
ATOM 638 C C . ILE A 1 81 ? -3.505 0.928 5.116 1.00 95.25 81 ILE A C 1
ATOM 640 O O . ILE A 1 81 ? -2.549 0.557 5.795 1.00 95.25 81 ILE A O 1
ATOM 644 N N . PHE A 1 82 ? -4.218 0.088 4.371 1.00 94.56 82 PHE A N 1
ATOM 645 C CA . PHE A 1 82 ? -3.896 -1.330 4.214 1.00 94.56 82 PHE A CA 1
ATOM 646 C C . PHE A 1 82 ? -3.332 -1.572 2.818 1.00 94.56 82 PHE A C 1
ATOM 648 O O . PHE A 1 82 ? -3.984 -1.251 1.827 1.00 94.56 82 PHE A O 1
ATOM 655 N N . ILE A 1 83 ? -2.139 -2.159 2.738 1.00 93.94 83 ILE A N 1
ATOM 656 C CA . ILE A 1 83 ? -1.532 -2.591 1.476 1.00 93.94 83 ILE A CA 1
ATOM 657 C C . ILE A 1 83 ? -1.562 -4.116 1.453 1.00 93.94 83 ILE A C 1
ATOM 659 O O . ILE A 1 83 ? -0.817 -4.784 2.177 1.00 93.94 83 ILE A O 1
ATOM 663 N N . ILE A 1 84 ? -2.488 -4.648 0.655 1.00 93.31 84 ILE A N 1
ATOM 664 C CA . ILE A 1 84 ? -2.894 -6.055 0.658 1.00 93.31 84 ILE A CA 1
ATOM 665 C C . ILE A 1 84 ? -2.966 -6.621 -0.756 1.00 93.31 84 ILE A C 1
ATOM 667 O O . ILE A 1 84 ? -3.249 -5.908 -1.718 1.00 93.31 84 ILE A O 1
ATOM 671 N N . SER A 1 85 ? -2.741 -7.924 -0.880 1.00 91.75 85 SER A N 1
ATOM 672 C CA . SER A 1 85 ? -3.046 -8.680 -2.086 1.00 91.75 85 SER A CA 1
ATOM 673 C C . SER A 1 85 ? -4.519 -9.095 -2.061 1.00 91.75 85 SER A C 1
ATOM 675 O O . SER A 1 85 ? -5.120 -9.204 -0.986 1.00 91.75 85 SER A O 1
ATOM 677 N N . PRO A 1 86 ? -5.132 -9.345 -3.229 1.00 90.56 86 PRO A N 1
ATOM 678 C CA . PRO A 1 86 ? -6.542 -9.714 -3.325 1.00 90.56 86 PRO A CA 1
ATOM 679 C C . PRO A 1 86 ? -6.775 -11.186 -2.925 1.00 90.56 86 PRO A C 1
ATOM 681 O O . PRO A 1 86 ? -7.240 -12.000 -3.721 1.00 90.56 86 PRO A O 1
ATOM 684 N N . LYS A 1 87 ? -6.430 -11.550 -1.685 1.00 91.75 87 LYS A N 1
ATOM 685 C CA . LYS A 1 87 ? -6.645 -12.874 -1.081 1.00 91.75 87 LYS A CA 1
ATOM 686 C C . LYS A 1 87 ? -7.755 -12.782 -0.034 1.00 91.75 87 LYS A C 1
ATOM 688 O O . LYS A 1 87 ? -7.694 -11.931 0.850 1.00 91.75 87 LYS A O 1
ATOM 693 N N . VAL A 1 88 ? -8.718 -13.705 -0.077 1.00 91.88 88 VAL A N 1
ATOM 694 C CA . VAL A 1 88 ? -9.858 -13.737 0.866 1.00 91.88 88 VAL A CA 1
ATOM 695 C C . VAL A 1 88 ? -9.389 -13.744 2.325 1.00 91.88 88 VAL A C 1
ATOM 697 O O . VAL A 1 88 ? -9.832 -12.919 3.111 1.00 91.88 88 VAL A O 1
ATOM 700 N N . SER A 1 89 ? -8.393 -14.569 2.662 1.00 89.50 89 SER A N 1
ATOM 701 C CA . SER A 1 89 ? -7.839 -14.644 4.023 1.00 89.50 89 SER A CA 1
ATOM 702 C C . SER A 1 89 ? -7.228 -13.328 4.528 1.00 89.50 89 SER A C 1
ATOM 704 O O . SER A 1 89 ? -7.212 -13.061 5.733 1.00 89.50 89 SER A O 1
ATOM 706 N N . ILE A 1 90 ? -6.718 -12.491 3.621 1.00 90.50 90 ILE A N 1
ATOM 707 C CA . ILE A 1 90 ? -6.176 -11.174 3.959 1.00 90.50 90 ILE A CA 1
ATOM 708 C C . ILE A 1 90 ? -7.314 -10.177 4.178 1.00 90.50 90 ILE A C 1
ATOM 710 O O . ILE A 1 90 ? -7.276 -9.420 5.146 1.00 90.50 90 ILE A O 1
ATOM 714 N N . VAL A 1 91 ? -8.358 -10.223 3.347 1.00 90.50 91 VAL A N 1
ATOM 715 C CA . VAL A 1 91 ? -9.570 -9.411 3.533 1.00 90.50 91 VAL A CA 1
ATOM 716 C C . VAL A 1 91 ? -10.242 -9.732 4.871 1.00 90.50 91 VAL A C 1
ATOM 718 O O . VAL A 1 91 ? -10.559 -8.808 5.617 1.00 90.50 91 VAL A O 1
ATOM 721 N N . ASP A 1 92 ? -10.352 -11.011 5.235 1.00 89.19 92 ASP A N 1
ATOM 722 C CA . ASP A 1 92 ? -10.883 -11.441 6.537 1.00 89.19 92 ASP A CA 1
ATOM 723 C C . ASP A 1 92 ? -10.046 -10.890 7.704 1.00 89.19 92 ASP A C 1
ATOM 725 O O . ASP A 1 92 ? -10.574 -10.529 8.760 1.00 89.19 92 ASP A O 1
ATOM 729 N N . SER A 1 93 ? -8.727 -10.771 7.513 1.00 87.75 93 SER A N 1
ATOM 730 C CA . SER A 1 93 ?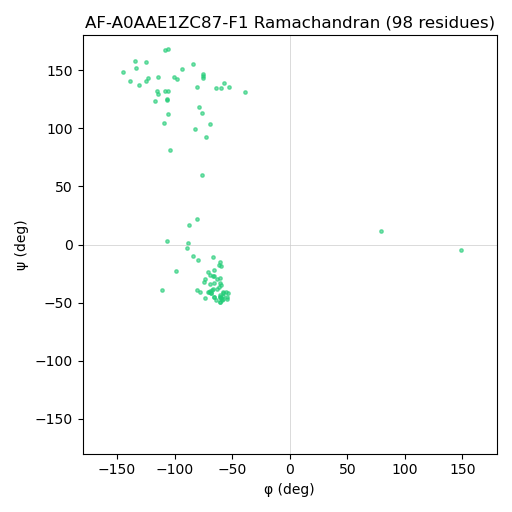 -7.820 -10.179 8.504 1.00 87.75 93 SER A CA 1
ATOM 731 C C . SER A 1 93 ? -8.042 -8.669 8.655 1.00 87.75 93 SER A C 1
ATOM 733 O O . SER A 1 93 ? -8.055 -8.169 9.780 1.00 87.75 93 SER A O 1
ATOM 735 N N . VAL A 1 94 ? -8.270 -7.944 7.553 1.00 90.06 94 VAL A N 1
ATOM 736 C CA . VAL A 1 94 ? -8.620 -6.511 7.585 1.00 90.06 94 VAL A CA 1
ATOM 737 C C . VAL A 1 94 ? -9.989 -6.299 8.231 1.00 90.06 94 VAL A C 1
ATOM 739 O O . VAL A 1 94 ? -10.121 -5.457 9.116 1.00 90.06 94 VAL A O 1
ATOM 742 N N . GLN A 1 95 ? -10.998 -7.096 7.868 1.00 89.38 95 GLN A N 1
ATOM 743 C CA . GLN A 1 95 ? -12.314 -7.044 8.509 1.00 89.38 95 GLN A CA 1
ATOM 744 C C . GLN A 1 95 ? -12.193 -7.289 10.018 1.00 89.38 95 GLN A C 1
ATOM 746 O O . GLN A 1 95 ? -12.743 -6.535 10.820 1.00 89.38 95 GLN A O 1
ATOM 751 N N . SER A 1 96 ? -11.435 -8.316 10.409 1.00 87.12 96 SER A N 1
ATOM 752 C CA . SER A 1 96 ? -11.189 -8.634 11.816 1.00 87.12 96 SER A CA 1
ATOM 753 C C . SER A 1 96 ? -10.503 -7.490 12.554 1.00 87.12 96 SER A C 1
ATOM 755 O O . SER A 1 96 ? -10.769 -7.304 13.732 1.00 87.12 96 SER A O 1
ATOM 757 N N . PHE A 1 97 ? -9.636 -6.721 11.893 1.00 86.12 97 PHE A N 1
ATOM 758 C CA . PHE A 1 97 ? -9.032 -5.523 12.471 1.00 86.12 97 PHE A CA 1
ATOM 759 C C . PHE A 1 97 ? -10.061 -4.400 12.680 1.00 86.12 97 PHE A C 1
ATOM 761 O O . PHE A 1 97 ? -10.038 -3.749 13.716 1.00 86.12 97 PHE A O 1
ATOM 768 N N . MET A 1 98 ? -10.965 -4.179 11.721 1.00 84.75 98 MET A N 1
ATOM 769 C CA . MET A 1 98 ? -11.925 -3.064 11.751 1.00 84.75 98 MET A CA 1
ATOM 770 C C . MET A 1 98 ? -13.068 -3.236 12.756 1.00 84.75 98 MET A C 1
ATOM 772 O O . MET A 1 98 ? -13.622 -2.245 13.218 1.00 84.75 98 MET A O 1
ATOM 776 N N . VAL A 1 99 ? -13.469 -4.477 13.036 1.00 81.44 99 VAL A N 1
ATOM 777 C CA . VAL A 1 99 ? -14.610 -4.793 13.919 1.00 81.44 99 VAL A CA 1
ATOM 778 C C . VAL A 1 99 ? -14.180 -4.935 15.391 1.00 81.44 99 VAL A C 1
ATOM 780 O O . VAL A 1 99 ? -15.021 -5.166 16.257 1.00 81.44 99 VAL A O 1
ATOM 783 N N . ARG A 1 100 ? -12.880 -4.817 15.679 1.00 65.62 100 ARG A N 1
ATOM 784 C CA . ARG A 1 100 ? -12.320 -4.923 17.033 1.00 65.62 100 ARG A CA 1
ATOM 785 C C . ARG A 1 100 ? -12.477 -3.646 17.846 1.00 65.62 100 ARG A C 1
ATOM 787 O O . ARG A 1 100 ? -12.323 -2.549 17.270 1.00 65.62 100 ARG A O 1
#

Mean predicted aligned error: 6.48 Å

Foldseek 3Di:
DDPPPPDPDDCVVVLVVVLVVVLVVLLVFDAQEEEEEAPVVCVVCCVRDDPVVCVVSRDPYYYYLDLDDDDDDPPPGPYYHYDDDPDPVSVVSVVSNVVD

Organism: Schistosoma mekongi (NCBI:txid38744)

Secondary structure (DSSP, 8-state):
---TTSSSS-HHHHHHHHHHHHHHHHHTSPSSEEEEE-HHHHHHHTTT--HHHHHHTTEEEEEE--SSS--PPPTT-SEEEEE--S-HHHHHHHHHHHT-